Protein AF-A0A920HQ05-F1 (afdb_monomer_lite)

Foldseek 3Di:
DDPVVVCVVCVPHDVVVVVVVVVVVVCVVCVVVVVVVVVVVVCVVVVVVVVVVVVVVVCVVVVVVVQVVCVVVVNND

pLDDT: mean 95.47, std 5.92, range [61.28, 98.44]

Secondary structure (DSSP, 8-state):
--HHHHHHHTTTS-HHHHHHHHHHHHHHHHHHHHHHHHHHHH-HHHHHHHHHHHHHHHHHHHHHHHHHHHHHTT---

Structure (mmCIF, N/CA/C/O backbone):
data_AF-A0A920HQ05-F1
#
_entry.id   AF-A0A920HQ05-F1
#
loop_
_atom_site.group_PDB
_atom_site.id
_atom_site.type_symbol
_atom_site.label_atom_id
_atom_site.label_alt_id
_atom_site.label_comp_id
_atom_site.label_asym_id
_atom_site.label_entity_id
_atom_site.label_seq_id
_atom_site.pdbx_PDB_ins_code
_atom_site.Cartn_x
_atom_site.Cartn_y
_atom_site.Cartn_z
_atom_site.occupancy
_atom_site.B_iso_or_equiv
_atom_site.auth_seq_id
_atom_site.auth_comp_id
_atom_site.auth_asym_id
_atom_site.auth_atom_id
_atom_site.pdbx_PDB_model_num
ATOM 1 N N . MET A 1 1 ? -11.909 16.399 8.676 1.00 65.81 1 MET A N 1
ATOM 2 C CA . MET A 1 1 ? -12.290 16.764 10.060 1.00 65.81 1 MET A CA 1
ATOM 3 C C . MET A 1 1 ? -11.232 17.718 10.608 1.00 65.81 1 MET A C 1
ATOM 5 O O . MET A 1 1 ? -10.066 17.523 10.288 1.00 65.81 1 MET A O 1
ATOM 9 N N . LYS A 1 2 ? -11.596 18.781 11.335 1.00 90.81 2 LYS A N 1
ATOM 10 C CA . LYS A 1 2 ? -10.611 19.706 11.931 1.00 90.81 2 LYS A CA 1
ATOM 11 C C . LYS A 1 2 ? -10.291 19.258 13.358 1.00 90.81 2 LYS A C 1
ATOM 13 O O . LYS A 1 2 ? -11.183 18.778 14.048 1.00 90.81 2 LYS A O 1
ATOM 18 N N . ILE A 1 3 ? -9.057 19.475 13.815 1.00 91.25 3 ILE A N 1
ATOM 19 C CA . ILE A 1 3 ? -8.627 19.145 15.190 1.00 91.25 3 ILE A CA 1
ATOM 20 C C . ILE A 1 3 ? -9.537 19.807 16.235 1.00 91.25 3 ILE A C 1
ATOM 22 O O . ILE A 1 3 ? -9.877 19.190 17.236 1.00 91.25 3 ILE A O 1
ATOM 26 N N . THR A 1 4 ? -9.996 21.034 15.978 1.00 96.00 4 THR A N 1
ATOM 27 C CA . THR A 1 4 ? -10.912 21.762 16.870 1.00 96.00 4 THR A CA 1
ATOM 28 C C . THR A 1 4 ? -12.240 21.041 17.093 1.00 96.00 4 THR A C 1
ATOM 30 O O . THR A 1 4 ? -12.801 21.143 18.175 1.00 96.00 4 THR A O 1
ATOM 33 N N . THR A 1 5 ? -12.739 20.301 16.100 1.00 95.50 5 THR A N 1
ATOM 34 C CA . THR A 1 5 ? -13.959 19.493 16.236 1.00 95.50 5 THR A CA 1
ATOM 35 C C . THR A 1 5 ? -13.721 18.331 17.192 1.00 95.50 5 THR A C 1
ATOM 37 O O . THR A 1 5 ? -14.447 18.200 18.166 1.00 95.50 5 THR A O 1
ATOM 40 N N . VAL A 1 6 ? -12.625 17.591 17.002 1.00 93.88 6 VAL A N 1
ATOM 41 C CA . VAL A 1 6 ? -12.245 16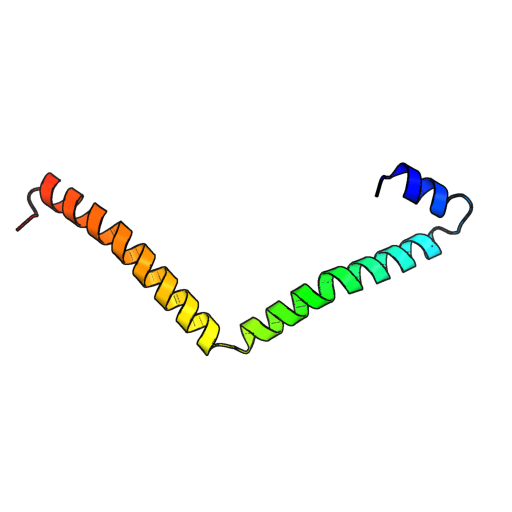.474 17.882 1.00 93.88 6 VAL A CA 1
ATOM 42 C C . VAL A 1 6 ? -12.047 16.954 19.324 1.00 93.88 6 VAL A C 1
ATOM 44 O O . VAL A 1 6 ? -12.551 16.346 20.259 1.00 93.88 6 VAL A O 1
ATOM 47 N N . LEU A 1 7 ? -11.369 18.088 19.528 1.00 93.38 7 LEU A N 1
ATOM 48 C CA . LEU A 1 7 ? -11.192 18.658 20.869 1.00 93.38 7 LEU A CA 1
ATOM 49 C C . LEU A 1 7 ? -12.527 19.005 21.544 1.00 93.38 7 LEU A C 1
ATOM 51 O O . LEU A 1 7 ? -12.667 18.787 22.745 1.00 93.38 7 LEU A O 1
ATOM 55 N N . ASN A 1 8 ? -13.507 19.509 20.788 1.00 95.31 8 ASN A N 1
ATOM 56 C CA . ASN A 1 8 ? -14.842 19.787 21.315 1.00 95.31 8 ASN A CA 1
ATOM 57 C C . ASN A 1 8 ? -15.612 18.496 21.632 1.00 95.31 8 ASN A C 1
ATOM 59 O O . ASN A 1 8 ? -16.232 18.415 22.689 1.00 95.31 8 ASN A O 1
ATOM 63 N N . ASP A 1 9 ? -15.528 17.481 20.769 1.00 94.12 9 ASP A N 1
ATOM 64 C CA . ASP A 1 9 ? -16.244 16.205 20.916 1.00 94.12 9 ASP A CA 1
ATOM 65 C C . ASP A 1 9 ? -15.785 15.391 22.138 1.00 94.12 9 ASP A C 1
ATOM 67 O O . ASP A 1 9 ? -16.555 14.590 22.680 1.00 94.12 9 ASP A O 1
ATOM 71 N N . TYR A 1 10 ? -14.543 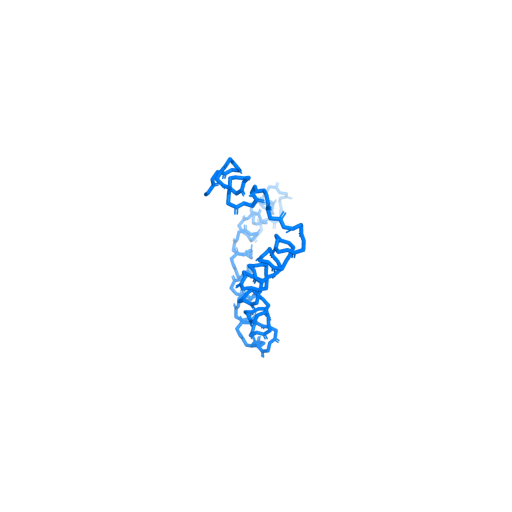15.605 22.588 1.00 95.50 10 TYR A N 1
ATOM 72 C CA . TYR A 1 10 ? -13.951 14.940 23.754 1.00 95.50 10 TYR A CA 1
ATOM 73 C C . TYR A 1 10 ? -13.735 15.859 24.964 1.00 95.50 10 TYR A C 1
ATOM 75 O O . TYR A 1 10 ? -13.216 15.414 25.989 1.00 95.50 10 TYR A O 1
ATOM 83 N N . SER A 1 11 ? -14.157 17.124 24.893 1.00 95.06 11 SER A N 1
ATOM 84 C CA . SER A 1 11 ? -14.063 18.046 26.028 1.00 95.06 11 SER A CA 1
ATOM 85 C C . SER A 1 11 ? -14.899 17.544 27.209 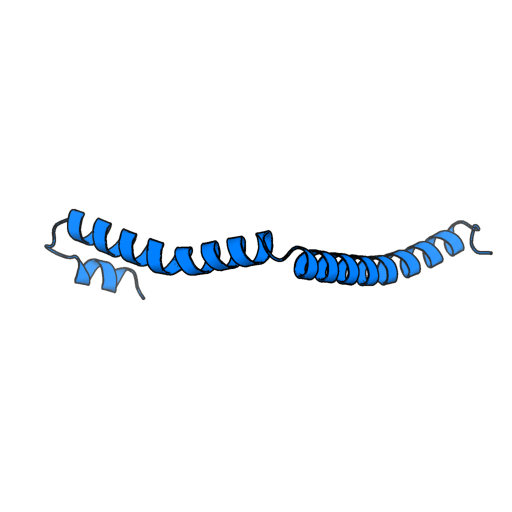1.00 95.06 11 SER A C 1
ATOM 87 O O . SER A 1 11 ? -16.071 17.206 27.059 1.00 95.06 11 SER A O 1
ATOM 89 N N . GLY A 1 12 ? -14.289 17.466 28.394 1.00 94.94 12 GLY A N 1
ATOM 90 C CA . GLY A 1 12 ? -14.948 16.988 29.615 1.00 94.94 12 GLY A CA 1
ATOM 91 C C . GLY A 1 12 ? -15.163 15.469 29.703 1.00 94.94 12 GLY A C 1
ATOM 92 O O . GLY A 1 12 ? -15.646 15.004 30.734 1.00 94.94 12 GLY A O 1
ATOM 93 N N . LYS A 1 13 ? -14.786 14.692 28.675 1.00 95.94 13 LYS A N 1
ATOM 94 C CA . LYS A 1 13 ? -14.814 13.218 28.697 1.00 95.94 13 LYS A CA 1
ATOM 95 C C . LYS A 1 13 ? -13.534 12.636 29.291 1.00 95.94 13 LYS A C 1
ATOM 97 O O . LYS A 1 13 ? -12.504 13.309 29.383 1.00 95.94 13 LYS A O 1
ATOM 102 N N . GLN A 1 14 ? -13.570 11.358 29.668 1.00 96.31 14 GLN A N 1
ATOM 103 C CA . GLN A 1 14 ? -12.355 10.662 30.084 1.00 96.31 14 GLN A CA 1
ATOM 104 C C . GLN A 1 14 ? -11.465 10.349 28.879 1.00 96.31 14 GLN A C 1
ATOM 106 O O . GLN A 1 14 ? -11.931 9.973 27.806 1.00 96.31 14 GLN A O 1
ATOM 111 N N . PHE A 1 15 ? -10.147 10.421 29.069 1.00 94.88 15 PHE A N 1
ATOM 112 C CA . PHE A 1 15 ? -9.189 10.139 27.996 1.00 94.88 15 PHE A CA 1
ATOM 113 C C . PHE A 1 15 ? -9.235 8.679 27.501 1.00 94.88 15 PHE A C 1
ATOM 115 O O . PHE A 1 15 ? -8.812 8.382 26.384 1.00 94.88 15 PHE A O 1
ATOM 122 N N . SER A 1 16 ? -9.758 7.759 28.315 1.00 97.19 16 SER A N 1
ATOM 123 C CA . SER A 1 16 ? -10.012 6.368 27.926 1.00 97.19 16 SER A CA 1
ATOM 124 C C . SER A 1 16 ? -11.030 6.249 26.791 1.00 97.19 16 SER A C 1
ATOM 126 O O . SER A 1 16 ? -10.840 5.409 25.916 1.00 97.19 16 SER A O 1
ATOM 128 N N . GLU A 1 17 ? -12.058 7.103 26.765 1.00 96.44 17 GLU A N 1
ATOM 129 C CA . GLU A 1 17 ? -13.071 7.123 25.702 1.00 96.44 17 GLU A CA 1
ATOM 130 C C . GLU A 1 17 ? -12.435 7.508 24.364 1.00 96.44 17 GLU A C 1
ATOM 132 O O . GLU A 1 17 ? -12.571 6.783 23.385 1.00 96.44 17 GLU A O 1
ATOM 137 N N . PHE A 1 18 ? -11.620 8.569 24.351 1.00 95.62 18 PHE A N 1
ATOM 138 C CA . PHE A 1 18 ? -10.858 8.965 23.162 1.00 95.62 18 PHE A CA 1
ATOM 139 C C . PHE A 1 18 ? -9.950 7.841 22.646 1.00 95.62 18 PHE A C 1
ATOM 141 O O . PHE A 1 18 ? -9.913 7.570 21.449 1.00 95.62 18 PHE A O 1
ATOM 148 N N . LYS A 1 19 ? -9.207 7.173 23.539 1.00 96.69 19 LYS A N 1
ATOM 149 C CA . LYS A 1 19 ? -8.323 6.067 23.141 1.00 96.69 19 LYS A CA 1
ATOM 150 C C . LYS A 1 19 ? -9.093 4.914 22.512 1.00 96.69 19 LYS A C 1
ATOM 152 O O . LYS A 1 19 ? -8.583 4.311 21.570 1.00 96.69 19 LYS A O 1
ATOM 157 N N . LYS A 1 20 ? -10.273 4.597 23.047 1.00 97.50 20 LYS A N 1
ATOM 158 C CA . LYS A 1 20 ? -11.125 3.535 22.520 1.00 97.50 20 LYS A CA 1
ATOM 159 C C . LYS A 1 20 ? -11.588 3.881 21.106 1.00 97.50 20 LYS A C 1
ATOM 161 O O . LYS A 1 20 ? -11.263 3.141 20.189 1.00 97.50 20 LYS A O 1
ATOM 166 N N . ASP A 1 21 ? -12.213 5.042 20.926 1.00 96.56 21 ASP A N 1
ATOM 167 C CA . ASP A 1 21 ? -12.743 5.461 19.624 1.00 96.56 21 ASP A CA 1
ATOM 168 C C . ASP A 1 21 ? -11.633 5.596 18.569 1.00 96.56 21 ASP A C 1
ATOM 170 O O . ASP A 1 21 ? -11.807 5.211 17.415 1.00 96.56 21 ASP A O 1
ATOM 174 N N . LEU A 1 22 ? -10.453 6.092 18.964 1.00 96.00 22 LEU A N 1
ATOM 175 C CA . LEU A 1 22 ? -9.286 6.136 18.084 1.00 96.00 22 LEU A CA 1
ATOM 176 C C . LEU A 1 22 ? -8.817 4.731 17.685 1.00 96.00 22 LEU A C 1
ATOM 178 O O . LEU A 1 22 ? -8.418 4.527 16.543 1.00 96.00 22 LEU A O 1
ATOM 182 N N . SER A 1 23 ? -8.830 3.777 18.616 1.00 98.06 23 SER A N 1
ATOM 183 C CA . SER A 1 23 ? -8.416 2.399 18.333 1.00 98.06 23 SER A CA 1
ATOM 184 C C . SER A 1 23 ? -9.395 1.718 17.384 1.00 98.06 23 SER A C 1
ATOM 186 O O . SER A 1 23 ? -8.955 1.108 16.415 1.00 98.06 23 SER A O 1
ATOM 188 N N . ASP A 1 24 ? -10.696 1.884 17.624 1.00 98.06 24 ASP A N 1
ATOM 189 C CA . ASP A 1 24 ? -11.756 1.347 16.770 1.00 98.06 24 ASP A CA 1
ATOM 190 C C . ASP A 1 24 ? -11.631 1.926 15.348 1.00 98.06 24 ASP A C 1
ATOM 192 O O . ASP A 1 24 ? -11.542 1.174 14.379 1.00 98.06 24 ASP A O 1
ATOM 196 N N . LEU A 1 25 ? -11.457 3.250 15.224 1.00 97.19 25 LEU A N 1
ATOM 197 C CA . LEU A 1 25 ? -11.216 3.906 13.935 1.00 97.19 25 LEU A CA 1
ATOM 198 C C . LEU A 1 25 ? -9.953 3.373 13.240 1.00 97.19 25 LEU A C 1
ATOM 200 O O . LEU A 1 25 ? -9.961 3.140 12.033 1.00 97.19 25 LEU A O 1
ATOM 204 N N . LEU A 1 26 ? -8.847 3.193 13.966 1.00 97.81 26 LEU A N 1
ATOM 205 C CA . LEU A 1 26 ? -7.613 2.659 13.383 1.00 97.81 26 LEU A CA 1
ATOM 206 C C . LEU A 1 26 ? -7.802 1.232 12.863 1.00 97.81 26 LEU A C 1
ATOM 208 O O . LEU A 1 26 ? -7.312 0.930 11.776 1.00 97.81 26 LEU A O 1
ATOM 212 N N . ILE A 1 27 ? -8.509 0.378 13.607 1.00 97.94 27 ILE A N 1
ATOM 213 C CA . ILE A 1 27 ? -8.818 -0.990 13.177 1.00 97.94 27 ILE A CA 1
ATOM 214 C C . ILE A 1 27 ? -9.637 -0.947 11.888 1.00 97.94 27 ILE A C 1
ATOM 216 O O . ILE A 1 27 ? -9.194 -1.512 10.893 1.00 97.94 27 ILE A O 1
ATOM 220 N N . GLU A 1 28 ? -10.739 -0.193 11.863 1.00 98.06 28 GLU A N 1
ATOM 221 C CA . GLU A 1 28 ? -11.606 -0.061 10.682 1.00 98.06 28 GLU A CA 1
ATOM 222 C C . GLU A 1 28 ? -10.852 0.426 9.434 1.00 98.06 28 GLU A C 1
ATOM 224 O O . GLU A 1 28 ? -11.168 0.034 8.312 1.00 98.06 28 GLU A O 1
ATOM 229 N N . ASN A 1 29 ? -9.840 1.282 9.609 1.00 97.25 29 ASN A N 1
ATOM 230 C CA . ASN A 1 29 ? -9.057 1.807 8.491 1.00 97.25 29 ASN A CA 1
ATOM 231 C C . ASN A 1 29 ? -7.936 0.860 8.037 1.00 97.25 29 ASN A C 1
ATOM 233 O O . ASN A 1 29 ? -7.600 0.836 6.852 1.00 97.25 29 ASN A O 1
ATOM 237 N N . ILE A 1 30 ? -7.323 0.107 8.954 1.00 98.00 30 ILE A N 1
ATOM 238 C CA . ILE A 1 30 ? -6.174 -0.761 8.647 1.00 98.00 30 ILE A CA 1
ATOM 239 C C . ILE A 1 30 ? -6.620 -2.162 8.211 1.00 98.00 30 ILE A C 1
ATOM 241 O O . ILE A 1 30 ? -5.965 -2.764 7.361 1.00 98.00 30 ILE A O 1
ATOM 245 N N . GLU A 1 31 ? -7.726 -2.676 8.747 1.00 98.25 31 GLU A N 1
ATOM 246 C CA . GLU A 1 31 ? -8.295 -3.983 8.400 1.00 98.25 31 GLU A CA 1
ATOM 247 C C . GLU A 1 31 ? -8.441 -4.213 6.883 1.00 98.25 31 GLU A C 1
ATOM 249 O O . GLU A 1 31 ? -7.863 -5.188 6.398 1.00 98.25 31 GLU A O 1
ATOM 254 N N . PRO A 1 32 ? -9.051 -3.314 6.081 1.00 98.06 32 PRO A N 1
ATOM 255 C CA . PRO A 1 32 ? -9.156 -3.529 4.636 1.00 98.06 32 PRO A CA 1
ATOM 256 C C . PRO A 1 32 ? -7.795 -3.567 3.925 1.00 98.06 32 PRO A C 1
ATOM 258 O O . PRO A 1 32 ? -7.635 -4.278 2.935 1.00 98.06 32 PRO A O 1
ATOM 261 N N . ILE A 1 33 ? -6.791 -2.836 4.427 1.00 98.25 33 ILE A N 1
ATOM 262 C CA . ILE A 1 33 ? -5.424 -2.868 3.880 1.00 98.25 33 ILE A CA 1
ATOM 263 C C . ILE A 1 33 ? -4.780 -4.226 4.173 1.00 98.25 33 ILE A C 1
ATOM 265 O O . ILE A 1 33 ? -4.143 -4.816 3.300 1.00 98.25 33 ILE A O 1
ATOM 269 N N . ARG A 1 34 ? -4.945 -4.726 5.402 1.00 98.12 34 ARG A N 1
ATOM 270 C CA . ARG A 1 34 ? -4.456 -6.045 5.813 1.00 98.12 34 ARG A CA 1
ATOM 271 C C . ARG A 1 34 ? -5.108 -7.151 4.989 1.00 98.12 34 ARG A C 1
ATOM 273 O O . ARG A 1 34 ? -4.407 -8.053 4.542 1.00 98.12 34 ARG A O 1
ATOM 280 N N . ASP A 1 35 ? -6.418 -7.092 4.802 1.00 98.25 35 ASP A N 1
ATOM 281 C CA . ASP A 1 35 ? -7.155 -8.121 4.075 1.00 98.25 35 ASP A CA 1
ATOM 282 C C . ASP A 1 35 ? -6.762 -8.151 2.599 1.00 98.25 35 ASP A C 1
ATOM 284 O O . ASP A 1 35 ? -6.551 -9.228 2.042 1.00 98.25 35 ASP A O 1
ATOM 288 N N . GLU A 1 36 ? -6.552 -6.985 1.985 1.00 98.00 36 GLU A N 1
ATOM 289 C CA . GLU A 1 36 ? -6.018 -6.901 0.628 1.00 98.00 36 GLU A CA 1
ATOM 290 C C . GLU A 1 36 ? -4.586 -7.442 0.541 1.00 98.00 36 GLU A C 1
ATOM 292 O O . GLU A 1 36 ? -4.253 -8.168 -0.394 1.00 98.00 36 GLU A O 1
ATOM 297 N N . LEU A 1 37 ? -3.742 -7.158 1.536 1.00 97.88 37 LEU A N 1
ATOM 298 C CA . LEU A 1 37 ? -2.389 -7.711 1.602 1.00 97.88 37 LEU A CA 1
ATOM 299 C C . LEU A 1 37 ? -2.415 -9.242 1.680 1.00 97.88 37 LEU A C 1
ATOM 301 O O . LEU A 1 37 ? -1.679 -9.899 0.950 1.00 97.88 37 LEU A O 1
ATOM 305 N N . ILE A 1 38 ? -3.299 -9.814 2.501 1.00 98.12 38 ILE A N 1
ATOM 306 C CA . ILE A 1 38 ? -3.502 -11.267 2.586 1.00 98.12 38 ILE A CA 1
ATOM 307 C C . ILE A 1 38 ? -4.041 -11.817 1.261 1.00 98.12 38 ILE A C 1
ATOM 309 O O . ILE A 1 38 ? -3.590 -12.868 0.806 1.00 98.12 38 ILE A O 1
ATOM 313 N N . ARG A 1 39 ? -4.993 -11.132 0.617 1.00 97.81 39 ARG A N 1
ATOM 314 C CA . ARG A 1 39 ? -5.524 -11.541 -0.690 1.00 97.81 39 ARG A CA 1
ATOM 315 C C . ARG A 1 39 ? -4.411 -11.611 -1.736 1.00 97.81 39 ARG A C 1
ATOM 317 O O . ARG A 1 39 ? -4.325 -12.604 -2.453 1.00 97.81 39 ARG A O 1
ATOM 324 N N . LEU A 1 40 ? -3.562 -10.585 -1.802 1.00 97.44 40 LEU A N 1
ATOM 325 C CA . LEU A 1 40 ? -2.433 -10.514 -2.731 1.00 97.44 40 LEU A CA 1
ATOM 326 C C . LEU A 1 40 ? -1.385 -11.594 -2.447 1.00 97.44 40 LEU A C 1
ATOM 328 O O . LEU A 1 40 ? -0.928 -12.236 -3.385 1.00 97.44 40 LEU A O 1
ATOM 332 N N . ASP A 1 41 ? -1.044 -11.827 -1.177 1.00 96.75 41 ASP A N 1
ATOM 333 C CA . ASP A 1 41 ? -0.075 -12.856 -0.769 1.00 96.75 41 ASP A CA 1
ATOM 334 C C . ASP A 1 41 ? -0.543 -14.274 -1.141 1.00 96.75 41 ASP A C 1
ATOM 336 O O . ASP A 1 41 ? 0.250 -15.131 -1.523 1.00 96.75 41 ASP A O 1
ATOM 340 N N . ASN A 1 42 ? -1.856 -14.518 -1.112 1.00 97.50 42 ASN A N 1
ATOM 341 C CA . ASN A 1 42 ? -2.424 -15.804 -1.513 1.00 97.50 42 ASN A CA 1
ATOM 342 C C . ASN A 1 42 ? -2.601 -15.949 -3.037 1.00 97.50 42 ASN A C 1
ATOM 344 O O . ASN A 1 42 ? -2.556 -17.069 -3.549 1.00 97.50 42 ASN A O 1
ATOM 348 N N . ASP A 1 43 ? -2.757 -14.854 -3.784 1.00 97.75 43 ASP A N 1
ATOM 349 C CA . ASP A 1 43 ? -2.951 -14.872 -5.240 1.00 97.75 43 ASP A CA 1
ATOM 350 C C . ASP A 1 43 ? -1.623 -14.754 -6.007 1.00 97.75 43 ASP A C 1
ATOM 352 O O . ASP A 1 43 ? -1.297 -13.754 -6.654 1.00 97.75 43 ASP A O 1
ATOM 356 N N . HIS A 1 44 ? -0.840 -15.832 -5.957 1.00 96.19 44 HIS A N 1
ATOM 357 C CA . HIS A 1 44 ? 0.466 -15.900 -6.614 1.00 96.19 44 HIS A CA 1
ATOM 358 C C . HIS A 1 44 ? 0.377 -15.697 -8.135 1.00 96.19 44 HIS A C 1
ATOM 360 O O . HIS A 1 44 ? 1.290 -15.131 -8.736 1.00 96.19 44 HIS A O 1
ATOM 366 N N . SER A 1 45 ? -0.715 -16.139 -8.772 1.00 97.62 45 SER A N 1
ATOM 367 C CA . SER A 1 45 ? -0.897 -15.984 -10.219 1.00 97.62 45 SER A CA 1
ATOM 368 C C . SER A 1 45 ? -1.057 -14.517 -10.601 1.00 97.62 45 SER A C 1
ATOM 370 O O . SER A 1 45 ? -0.455 -14.074 -11.579 1.00 97.62 45 SER A O 1
ATOM 372 N N . PHE A 1 46 ? -1.839 -13.758 -9.832 1.00 97.44 46 PHE A N 1
ATOM 373 C CA . PHE A 1 46 ? -1.979 -12.322 -10.036 1.00 97.44 46 PHE A CA 1
ATOM 374 C C . PHE A 1 46 ? -0.642 -11.589 -9.857 1.00 97.44 46 PHE A C 1
ATOM 376 O O . PHE A 1 46 ? -0.285 -10.746 -10.681 1.00 97.44 46 PHE A O 1
ATOM 383 N N . LEU A 1 47 ? 0.134 -11.940 -8.824 1.00 97.94 47 LEU A N 1
ATOM 384 C CA . LEU A 1 47 ? 1.458 -11.349 -8.599 1.00 97.94 47 LEU A CA 1
ATOM 385 C C . LEU A 1 47 ? 2.417 -11.620 -9.766 1.00 97.94 47 LEU A C 1
ATOM 387 O O . LEU A 1 47 ? 3.103 -10.702 -10.219 1.00 97.94 47 LEU A O 1
ATOM 391 N N . LEU A 1 48 ? 2.449 -12.853 -10.277 1.00 98.06 48 LEU A N 1
ATOM 392 C CA . LEU A 1 48 ? 3.289 -13.219 -11.420 1.00 98.06 48 LEU A CA 1
ATOM 393 C C . LEU A 1 48 ? 2.906 -12.448 -12.690 1.00 98.06 48 LEU A C 1
ATOM 395 O O . LEU A 1 48 ? 3.796 -11.940 -13.367 1.00 98.06 48 LEU A O 1
ATOM 399 N N . ASP A 1 49 ? 1.612 -12.286 -12.974 1.00 98.31 49 ASP A N 1
ATOM 400 C CA . ASP A 1 49 ? 1.133 -11.494 -14.118 1.00 98.31 49 ASP A CA 1
ATOM 401 C C . ASP A 1 49 ? 1.558 -10.015 -14.011 1.00 98.31 49 ASP A C 1
ATOM 403 O O . ASP A 1 49 ? 2.036 -9.417 -14.979 1.00 98.31 49 ASP A O 1
ATOM 407 N N . ILE A 1 50 ? 1.470 -9.419 -12.815 1.00 98.06 50 ILE A N 1
ATOM 408 C CA . ILE A 1 50 ? 1.956 -8.051 -12.567 1.00 98.06 50 ILE A CA 1
ATOM 409 C C . ILE A 1 50 ? 3.475 -7.951 -12.777 1.00 98.06 50 ILE A C 1
ATOM 411 O O . ILE A 1 50 ? 3.946 -7.002 -13.413 1.00 98.06 50 ILE A O 1
ATOM 415 N N . LEU A 1 51 ? 4.249 -8.917 -12.271 1.00 98.06 51 LEU A N 1
ATOM 416 C CA . LEU A 1 51 ? 5.705 -8.946 -12.430 1.00 98.06 51 LEU A CA 1
ATOM 417 C C . LEU A 1 51 ? 6.121 -9.109 -13.895 1.00 98.06 51 LEU A C 1
ATOM 419 O O . LEU A 1 51 ? 7.035 -8.417 -14.353 1.00 98.06 51 LEU A O 1
ATOM 423 N N . GLU A 1 52 ? 5.442 -9.975 -14.645 1.00 98.44 52 GLU A N 1
ATOM 424 C CA . GLU A 1 52 ? 5.688 -10.177 -16.073 1.00 98.44 52 GLU A CA 1
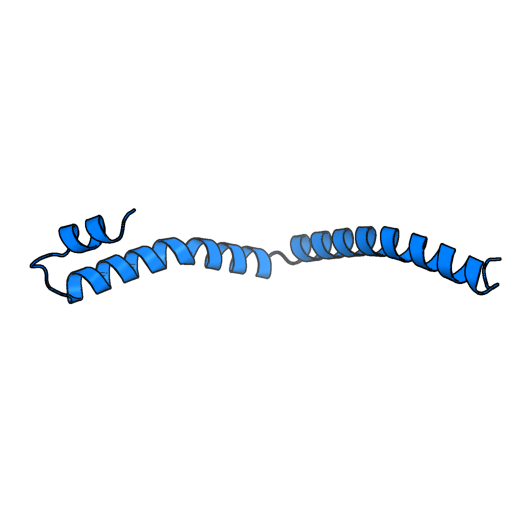ATOM 425 C C . GLU A 1 52 ? 5.389 -8.899 -16.868 1.00 98.44 52 GLU A C 1
ATOM 427 O O . GLU A 1 52 ? 6.235 -8.424 -17.632 1.00 98.44 52 GLU A O 1
ATOM 432 N N . LYS A 1 53 ? 4.234 -8.268 -16.628 1.00 98.44 53 LYS A N 1
ATOM 433 C CA . LYS A 1 53 ? 3.876 -6.979 -17.244 1.00 98.44 53 LYS A CA 1
ATOM 434 C C . LYS A 1 53 ? 4.900 -5.892 -16.932 1.00 98.44 53 LYS A C 1
ATOM 436 O O . LYS A 1 53 ? 5.350 -5.189 -17.840 1.00 98.44 53 LYS A O 1
ATOM 441 N N . GLY A 1 54 ? 5.302 -5.775 -15.666 1.00 98.31 54 GLY A N 1
ATOM 442 C CA . GLY A 1 54 ? 6.326 -4.824 -15.232 1.00 98.31 54 GLY A CA 1
ATOM 443 C C . GLY A 1 54 ? 7.672 -5.066 -15.916 1.00 98.31 54 GLY A C 1
ATOM 444 O O . GLY A 1 54 ? 8.312 -4.124 -16.388 1.00 98.31 54 GLY A O 1
ATOM 445 N N . THR A 1 55 ? 8.067 -6.334 -16.036 1.00 98.44 55 THR A N 1
ATOM 446 C CA . THR A 1 55 ? 9.303 -6.755 -16.708 1.00 98.44 55 THR A CA 1
ATOM 447 C C . THR A 1 55 ? 9.281 -6.383 -18.185 1.00 98.44 55 THR A C 1
ATOM 449 O O . THR A 1 55 ? 10.233 -5.773 -18.671 1.00 98.44 55 THR A O 1
ATOM 452 N N . ASN A 1 56 ? 8.185 -6.667 -18.889 1.00 98.31 56 ASN A N 1
ATOM 453 C CA . ASN A 1 56 ? 8.041 -6.371 -20.313 1.00 98.31 56 ASN A CA 1
ATOM 454 C C . ASN A 1 56 ? 8.130 -4.863 -20.601 1.00 98.31 56 ASN A C 1
ATOM 456 O O . ASN A 1 56 ? 8.863 -4.437 -21.499 1.00 98.31 56 ASN A O 1
ATOM 460 N N . GLU A 1 57 ? 7.457 -4.032 -19.802 1.00 98.00 57 GLU A N 1
ATOM 461 C CA . GLU A 1 57 ? 7.525 -2.574 -19.952 1.00 98.00 57 GLU A CA 1
ATOM 462 C C . GLU A 1 57 ? 8.916 -2.015 -19.622 1.00 98.00 57 GLU A C 1
ATOM 464 O O . GLU A 1 57 ? 9.427 -1.140 -20.335 1.00 98.00 57 GLU A O 1
ATOM 469 N N . ALA A 1 58 ? 9.574 -2.543 -18.587 1.00 98.19 58 ALA A N 1
ATOM 470 C CA . ALA A 1 58 ? 10.946 -2.175 -18.257 1.00 98.19 58 ALA A CA 1
ATOM 471 C C . ALA A 1 58 ? 11.922 -2.571 -19.378 1.00 98.19 58 ALA A C 1
ATOM 473 O O . ALA A 1 58 ? 12.739 -1.748 -19.802 1.00 98.19 58 ALA A O 1
ATOM 474 N N . MET A 1 59 ? 11.799 -3.793 -19.908 1.00 98.06 59 MET A N 1
ATOM 475 C CA . MET A 1 59 ? 12.604 -4.306 -21.019 1.00 98.06 59 MET A CA 1
ATOM 476 C C . MET A 1 59 ? 12.437 -3.476 -22.286 1.00 98.06 59 MET A C 1
ATOM 478 O O . MET A 1 59 ? 13.424 -3.172 -22.955 1.00 98.06 59 MET A O 1
ATOM 482 N N . LYS A 1 60 ? 11.214 -3.061 -22.619 1.00 97.44 60 LYS A N 1
ATOM 483 C CA . LYS A 1 60 ? 10.945 -2.218 -23.790 1.00 97.44 60 LYS A CA 1
ATOM 484 C C . LYS A 1 60 ? 11.712 -0.896 -23.724 1.00 97.44 60 LYS A C 1
ATOM 486 O O . LYS A 1 60 ? 12.332 -0.481 -24.705 1.00 97.44 60 LYS A O 1
ATOM 491 N N . ARG A 1 61 ? 11.710 -0.248 -22.555 1.00 97.12 61 ARG A N 1
ATOM 492 C CA . ARG A 1 61 ? 12.437 1.012 -22.322 1.00 97.12 61 ARG A CA 1
ATOM 493 C C . ARG A 1 61 ? 13.949 0.797 -22.316 1.00 97.12 61 ARG A C 1
ATOM 495 O O . ARG A 1 61 ? 14.678 1.547 -22.966 1.00 97.12 61 ARG A O 1
ATOM 502 N N . SER A 1 62 ? 14.422 -0.227 -21.606 1.00 97.12 62 SER A N 1
ATOM 503 C CA . SER A 1 62 ? 15.854 -0.502 -21.475 1.00 97.12 62 SER A CA 1
ATOM 504 C C . SER A 1 62 ? 16.479 -0.938 -22.800 1.00 97.12 62 SER A C 1
ATOM 506 O O . SER A 1 62 ? 17.559 -0.461 -23.137 1.00 97.12 62 SER A O 1
ATOM 508 N N . SER A 1 63 ? 15.779 -1.747 -23.600 1.00 96.19 63 SER A N 1
ATOM 509 C CA . SER A 1 63 ? 16.250 -2.220 -24.908 1.00 96.19 63 SER A CA 1
ATOM 510 C C . SER A 1 63 ? 16.462 -1.071 -25.891 1.00 96.19 63 SER A C 1
ATOM 512 O O . SER A 1 63 ? 17.475 -1.043 -26.588 1.00 96.19 63 SER A O 1
ATOM 514 N N . LEU A 1 64 ? 15.561 -0.080 -25.913 1.00 95.56 64 LEU A N 1
ATOM 515 C CA . LEU A 1 64 ? 15.722 1.111 -26.751 1.00 95.56 64 LEU A CA 1
ATOM 516 C C . LEU A 1 64 ? 16.971 1.911 -26.363 1.00 95.56 64 LEU A C 1
ATOM 518 O O . LEU A 1 64 ? 17.738 2.328 -27.230 1.00 95.56 64 LEU A O 1
ATOM 522 N N . ASN A 1 65 ? 17.181 2.118 -25.063 1.00 95.75 65 ASN A N 1
ATOM 523 C CA . ASN A 1 65 ? 18.357 2.831 -24.571 1.00 95.75 65 ASN A CA 1
ATOM 524 C C . ASN A 1 65 ? 19.639 2.046 -24.850 1.00 95.75 65 ASN A C 1
ATOM 526 O O . ASN A 1 65 ? 20.621 2.621 -25.311 1.00 95.75 65 ASN A O 1
ATOM 530 N N . MET A 1 66 ? 19.617 0.731 -24.634 1.00 95.31 66 MET A N 1
ATOM 531 C CA . MET A 1 66 ? 20.772 -0.126 -24.864 1.00 95.31 66 MET A CA 1
ATOM 532 C C . MET A 1 66 ? 21.152 -0.188 -26.341 1.00 95.31 66 MET A C 1
ATOM 534 O O . MET A 1 66 ? 22.337 -0.183 -26.657 1.00 95.31 66 MET A O 1
ATOM 538 N N . LYS A 1 67 ? 20.168 -0.171 -27.250 1.00 95.31 67 LYS A N 1
ATOM 539 C CA . LYS A 1 67 ? 20.416 -0.048 -28.690 1.00 95.31 67 LYS A CA 1
ATOM 540 C C . LYS A 1 67 ? 21.179 1.241 -29.010 1.00 95.31 67 LYS A C 1
ATOM 542 O O . LYS A 1 67 ? 22.257 1.171 -29.581 1.00 95.31 67 LYS A O 1
ATOM 547 N N . LYS A 1 68 ? 20.689 2.393 -28.537 1.00 95.56 68 LYS A N 1
ATOM 548 C CA . LYS A 1 68 ? 21.367 3.688 -28.735 1.00 95.56 68 LYS A CA 1
ATOM 549 C C . LYS A 1 68 ? 22.788 3.694 -28.170 1.00 95.56 68 LYS A C 1
ATOM 551 O O . LYS A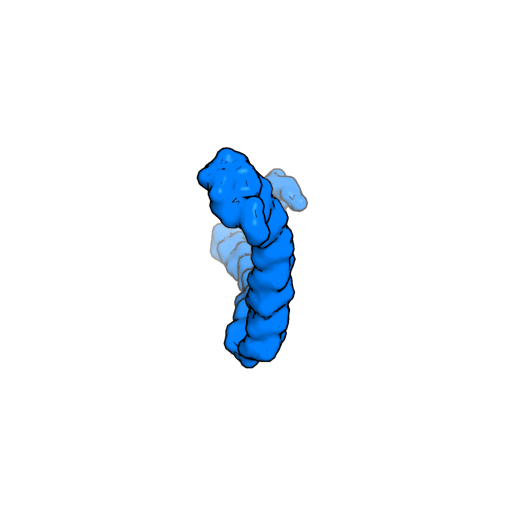 1 68 ? 23.694 4.217 -28.803 1.00 95.56 68 LYS A O 1
ATOM 556 N N . ILE A 1 69 ? 22.986 3.120 -26.981 1.00 95.44 69 ILE A N 1
ATOM 557 C CA . ILE A 1 69 ? 24.316 3.018 -26.366 1.00 95.44 69 ILE A CA 1
ATOM 558 C C . ILE A 1 69 ? 25.238 2.171 -27.244 1.00 95.44 69 ILE A C 1
ATOM 560 O O . ILE A 1 69 ? 26.350 2.607 -27.520 1.00 95.44 69 ILE A O 1
ATOM 564 N N . ARG A 1 70 ? 24.776 1.003 -27.715 1.00 94.88 70 ARG A N 1
ATOM 565 C CA . ARG A 1 70 ? 25.542 0.132 -28.623 1.00 94.88 70 ARG A CA 1
ATOM 566 C C . ARG A 1 70 ? 25.936 0.858 -29.907 1.00 94.88 70 ARG A C 1
ATOM 568 O O . ARG A 1 70 ? 27.093 0.753 -30.301 1.00 94.88 70 ARG A O 1
ATOM 575 N N . ASP A 1 71 ? 25.027 1.636 -30.488 1.00 95.25 71 ASP A N 1
ATOM 576 C CA . ASP A 1 71 ? 2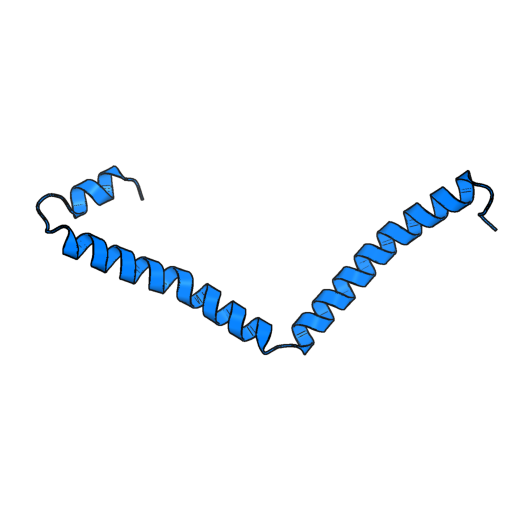5.309 2.459 -31.669 1.00 95.25 71 ASP A CA 1
ATOM 577 C C . ASP A 1 71 ? 26.410 3.502 -31.378 1.00 95.25 71 ASP A C 1
ATOM 579 O O . ASP A 1 71 ? 27.344 3.648 -32.162 1.00 95.25 71 ASP A O 1
ATOM 583 N N . ILE A 1 72 ? 26.359 4.176 -30.218 1.00 95.31 72 ILE A N 1
ATOM 584 C CA . ILE A 1 72 ? 27.359 5.182 -29.802 1.00 95.31 72 ILE A CA 1
ATOM 585 C C . ILE A 1 72 ? 28.753 4.568 -29.616 1.00 95.31 72 ILE A C 1
ATOM 587 O O . ILE A 1 72 ? 29.746 5.183 -29.996 1.00 95.31 72 ILE A O 1
ATOM 591 N N . VAL A 1 73 ? 28.849 3.374 -29.021 1.00 95.81 73 VAL A N 1
ATOM 592 C CA . VAL A 1 73 ? 30.144 2.737 -28.715 1.00 95.81 73 VAL A CA 1
ATOM 593 C C . VAL A 1 73 ? 30.693 1.871 -29.857 1.00 95.81 73 VAL A C 1
ATOM 595 O O . VAL A 1 73 ? 31.693 1.183 -29.669 1.00 95.81 73 VAL A O 1
ATOM 598 N N . GLY A 1 74 ? 30.053 1.879 -31.033 1.00 91.38 74 GLY A N 1
ATOM 599 C CA . GLY A 1 74 ? 30.491 1.093 -32.193 1.00 91.38 74 GLY A CA 1
ATOM 600 C C . GLY A 1 74 ? 30.244 -0.414 -32.062 1.00 91.38 74 GLY A C 1
ATOM 601 O O . GLY A 1 74 ? 30.917 -1.212 -32.705 1.00 91.38 74 GLY A O 1
ATOM 602 N N . LEU A 1 75 ? 29.289 -0.810 -31.216 1.00 91.75 75 LEU A N 1
ATOM 603 C CA . LEU A 1 75 ? 28.821 -2.192 -31.049 1.00 91.75 75 LEU A CA 1
ATOM 604 C C . LEU A 1 75 ? 27.450 -2.430 -31.712 1.00 91.75 75 LEU A C 1
ATOM 606 O O . LEU A 1 75 ? 26.838 -3.477 -31.498 1.00 91.75 75 LEU A O 1
ATOM 610 N N . GLY A 1 76 ? 26.937 -1.444 -32.452 1.00 77.69 76 GLY A N 1
ATOM 611 C CA . GLY A 1 76 ? 25.703 -1.534 -33.229 1.00 77.69 76 GLY A CA 1
ATOM 612 C C . GLY A 1 76 ? 25.962 -2.169 -34.593 1.00 77.69 76 GLY A C 1
ATOM 613 O O . GLY A 1 76 ? 26.232 -1.456 -35.557 1.00 77.69 76 GLY A O 1
ATOM 614 N N . TYR A 1 77 ? 25.892 -3.499 -34.657 1.00 61.28 77 TYR A N 1
ATOM 615 C CA . TYR A 1 77 ? 25.727 -4.273 -35.893 1.00 61.28 77 TYR A CA 1
ATOM 616 C C . TYR A 1 77 ? 24.338 -4.913 -35.884 1.00 61.28 77 TYR A C 1
ATOM 618 O O . TYR A 1 77 ? 23.907 -5.340 -34.783 1.00 61.28 77 TYR A O 1
#

Sequence (77 aa):
MKITTVLNDYSGKQFSEFKKDLSDLLIENIEPIRDELIRLDNDHSFLLDILEKGTNEAMKRSSLNMKKIRDIVGLGY

Radius of gyration: 26.05 Å; chains: 1; bounding box: 47×38×66 Å